Protein AF-A0A1B8HFI9-F1 (afdb_monomer_lite)

Radius of gyration: 20.62 Å; chains: 1; bounding box: 41×20×64 Å

Organism: NCBI:txid368603

Foldseek 3Di:
DPPPPQPQDPNDRVVVVVVVVLVVLLVVLVVVLVVLLVVLVVVLVVCVVVVVVVVNVVSDPVVNVVVSVVSVVVCVVVVSD

Sequence (81 aa):
MMRSESKEIYGVNVISVLAVLHQVRRWWVLRELKNHWNSRHKVIRICRSRGWHDHIRFKNIERQYFMTRQAAKRHQREGVI

Structure (mmCIF, N/CA/C/O backbone):
data_AF-A0A1B8HFI9-F1
#
_entry.id   AF-A0A1B8HFI9-F1
#
loop_
_atom_site.group_PDB
_atom_site.id
_atom_site.type_symbol
_atom_site.label_atom_id
_atom_site.label_alt_id
_atom_site.label_comp_id
_atom_site.label_asym_id
_atom_site.label_entity_id
_atom_site.label_seq_id
_atom_site.pdbx_PDB_ins_code
_atom_site.Cartn_x
_atom_site.Cartn_y
_atom_site.Cartn_z
_atom_site.occupancy
_atom_site.B_iso_or_equiv
_atom_site.auth_seq_id
_atom_site.auth_comp_id
_atom_site.auth_asym_id
_atom_site.auth_atom_id
_atom_site.pdbx_PDB_model_num
ATOM 1 N N . MET A 1 1 ? -15.748 9.986 40.004 1.00 35.59 1 MET A N 1
ATOM 2 C CA . MET A 1 1 ? -15.052 8.848 39.366 1.00 35.59 1 MET A CA 1
ATOM 3 C C . MET A 1 1 ? -15.841 8.506 38.103 1.00 35.59 1 MET A C 1
ATOM 5 O O . MET A 1 1 ? -16.890 7.888 38.210 1.00 35.59 1 MET A O 1
ATOM 9 N N . MET A 1 2 ? -15.456 9.042 36.936 1.00 37.59 2 MET A N 1
ATOM 10 C CA . MET A 1 2 ? -16.173 8.779 35.676 1.00 37.59 2 MET A CA 1
ATOM 11 C C . MET A 1 2 ? -15.890 7.339 35.257 1.00 37.59 2 MET A C 1
ATOM 13 O O . MET A 1 2 ? -14.818 7.025 34.746 1.00 37.59 2 MET A O 1
ATOM 17 N N . ARG A 1 3 ? -16.840 6.449 35.543 1.00 44.59 3 ARG A N 1
ATOM 18 C CA . ARG A 1 3 ? -16.836 5.075 35.056 1.00 44.59 3 ARG A CA 1
ATOM 19 C C . ARG A 1 3 ? -17.171 5.166 33.568 1.00 44.59 3 ARG A C 1
ATOM 21 O O . ARG A 1 3 ? -18.313 5.422 33.208 1.00 44.59 3 ARG A O 1
ATOM 28 N 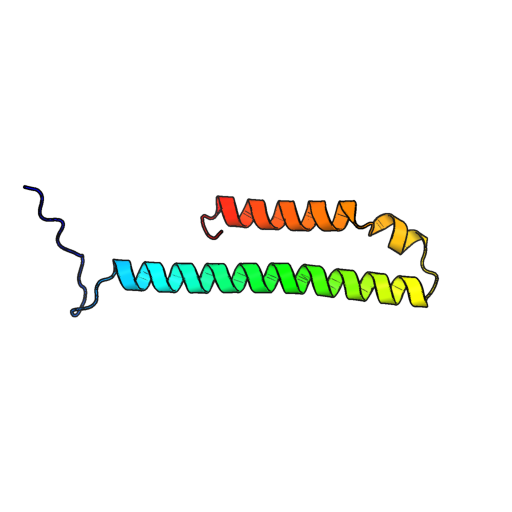N . SER A 1 4 ? -16.155 5.085 32.712 1.00 53.56 4 SER A N 1
ATOM 29 C CA . SER A 1 4 ? -16.360 4.930 31.272 1.00 53.56 4 SER A CA 1
ATOM 30 C C . SER A 1 4 ? -16.994 3.561 31.066 1.00 53.56 4 SER A C 1
ATOM 32 O O . SER A 1 4 ? -16.275 2.569 30.976 1.00 53.56 4 SER A O 1
ATOM 34 N N . GLU A 1 5 ? -18.323 3.489 31.057 1.00 58.81 5 GLU A N 1
ATOM 35 C CA . GLU A 1 5 ? -19.028 2.306 30.575 1.00 58.81 5 GLU A CA 1
ATOM 36 C C . GLU A 1 5 ? -18.514 2.032 29.161 1.00 58.81 5 GLU A C 1
ATOM 38 O O . GLU A 1 5 ? -18.675 2.845 28.245 1.00 58.81 5 GLU A O 1
ATOM 43 N N . SER A 1 6 ? -17.793 0.924 28.992 1.00 59.66 6 SER A N 1
ATOM 44 C CA . SER A 1 6 ? -17.547 0.365 27.673 1.00 59.66 6 SER A CA 1
ATOM 45 C C . SER A 1 6 ? -18.908 0.283 26.988 1.00 59.66 6 SER A C 1
ATOM 47 O O . SER A 1 6 ? -19.834 -0.313 27.532 1.00 59.66 6 SER A O 1
ATOM 49 N N . LYS A 1 7 ? -19.069 0.931 25.825 1.00 62.69 7 LYS A N 1
ATOM 50 C CA . LYS A 1 7 ? -20.276 0.774 25.004 1.00 62.69 7 LYS A CA 1
ATOM 51 C C . LYS A 1 7 ? -20.299 -0.667 24.511 1.00 62.69 7 LYS A C 1
ATOM 53 O O . LYS A 1 7 ? -19.748 -0.980 23.459 1.00 62.69 7 LYS A O 1
ATOM 58 N N . GLU A 1 8 ? -20.849 -1.547 25.328 1.00 68.50 8 GLU A N 1
ATOM 59 C CA . GLU A 1 8 ? -21.079 -2.939 25.006 1.00 68.50 8 GLU A CA 1
ATOM 60 C C . GLU A 1 8 ? -22.418 -3.038 24.293 1.00 68.50 8 GLU A C 1
ATOM 62 O O . GLU A 1 8 ? -23.449 -2.596 24.795 1.00 68.50 8 GLU A O 1
ATOM 67 N N . ILE A 1 9 ? -22.396 -3.586 23.084 1.00 71.50 9 ILE A N 1
ATOM 68 C CA . ILE A 1 9 ? -23.602 -3.865 22.308 1.00 71.50 9 ILE A CA 1
ATOM 69 C C . ILE A 1 9 ? -23.672 -5.385 22.193 1.00 71.50 9 ILE A C 1
ATOM 71 O O . ILE A 1 9 ? -22.721 -6.005 21.722 1.00 71.50 9 ILE A O 1
ATOM 75 N N . TYR A 1 10 ? -24.756 -5.992 22.684 1.00 76.38 10 TYR A N 1
ATOM 76 C CA . TYR A 1 10 ? -24.918 -7.454 22.766 1.00 76.38 10 TYR A CA 1
ATOM 77 C C . TYR A 1 10 ? -23.762 -8.182 23.493 1.00 76.38 10 TYR A C 1
ATOM 79 O O . TYR A 1 10 ? -23.387 -9.288 23.113 1.00 76.38 10 TYR A O 1
ATOM 87 N N . GLY A 1 11 ? -23.171 -7.562 24.523 1.00 78.00 11 GLY A N 1
ATOM 88 C CA . GLY A 1 11 ? -22.052 -8.142 25.287 1.00 78.00 11 GLY A CA 1
ATOM 89 C C . GLY A 1 11 ? -20.695 -8.090 24.576 1.00 78.00 11 GLY A C 1
ATOM 90 O O . GLY A 1 11 ? -19.724 -8.678 25.047 1.00 78.00 11 GLY A O 1
ATOM 91 N N . VAL A 1 12 ? -20.602 -7.388 23.442 1.00 77.12 12 VAL A N 1
ATOM 92 C CA . VAL A 1 12 ? -19.349 -7.192 22.709 1.00 77.12 12 VAL A CA 1
ATOM 93 C C . VAL A 1 12 ? -18.812 -5.790 22.966 1.00 77.12 12 VAL A C 1
ATOM 95 O O . VAL A 1 12 ? -19.503 -4.796 22.734 1.00 77.12 12 VAL A O 1
ATOM 98 N N . ASN A 1 13 ? -17.546 -5.701 23.380 1.00 86.06 13 ASN A N 1
ATOM 99 C CA . ASN A 1 13 ? -16.845 -4.428 23.507 1.00 86.06 13 ASN A CA 1
ATOM 100 C C . ASN A 1 13 ? -16.593 -3.822 22.116 1.00 86.06 13 ASN A C 1
ATOM 102 O O . ASN A 1 13 ? -15.700 -4.247 21.375 1.00 86.06 13 ASN A O 1
ATOM 106 N N . VAL A 1 14 ? -17.374 -2.798 21.771 1.00 85.31 14 VAL A N 1
ATOM 107 C CA . VAL A 1 14 ? -17.329 -2.129 20.463 1.00 85.31 14 VAL A CA 1
ATOM 108 C C . VAL A 1 14 ? -15.943 -1.552 20.155 1.00 85.31 14 VAL A C 1
ATOM 110 O O . VAL A 1 14 ? -15.509 -1.582 19.004 1.00 85.31 14 VAL A O 1
ATOM 113 N N . ILE A 1 15 ? -15.206 -1.078 21.165 1.00 87.50 15 ILE A N 1
ATOM 114 C CA . ILE A 1 15 ? -13.868 -0.493 20.982 1.00 87.50 15 ILE A CA 1
ATOM 115 C C . ILE A 1 15 ? -12.877 -1.560 20.506 1.00 87.50 15 ILE A C 1
ATOM 117 O O . ILE A 1 15 ? -12.100 -1.315 19.582 1.00 87.50 15 ILE A O 1
ATOM 121 N N . SER A 1 16 ? -12.930 -2.759 21.088 1.00 85.06 16 SER A N 1
ATOM 122 C CA . SER A 1 16 ? -12.074 -3.880 20.689 1.00 85.06 16 SER A CA 1
ATOM 123 C C . SER A 1 16 ? -12.345 -4.308 19.245 1.00 85.06 16 SER A C 1
ATOM 125 O O . SER A 1 16 ? -11.407 -4.524 18.481 1.00 85.06 16 SER A O 1
ATOM 127 N N . VAL A 1 17 ? -13.617 -4.357 18.837 1.00 89.56 17 VAL A N 1
ATOM 128 C CA . VAL A 1 17 ? -13.998 -4.678 17.451 1.00 89.56 17 VAL A CA 1
ATOM 129 C C . VAL A 1 17 ? -13.494 -3.614 16.477 1.00 89.56 17 VAL A C 1
ATOM 131 O O . VAL A 1 17 ? -12.900 -3.948 15.450 1.00 89.56 17 VAL A O 1
ATOM 134 N N . LEU A 1 18 ? -13.667 -2.331 16.807 1.00 89.88 18 LEU A N 1
ATOM 135 C CA . LEU A 1 18 ? -13.157 -1.226 15.992 1.00 89.88 18 LEU A CA 1
ATOM 136 C C . LEU A 1 18 ? -11.630 -1.275 15.850 1.00 89.88 18 LEU A C 1
ATOM 138 O O . LEU A 1 18 ? -11.116 -1.039 14.757 1.00 89.88 18 LEU A O 1
ATOM 142 N N . ALA A 1 19 ? -10.908 -1.631 16.915 1.00 90.25 19 ALA A N 1
ATOM 143 C CA . ALA A 1 19 ? -9.457 -1.789 16.873 1.00 90.25 19 ALA A CA 1
ATOM 144 C C . ALA A 1 19 ? -9.024 -2.923 15.926 1.00 90.25 19 ALA A C 1
ATOM 146 O O . ALA A 1 19 ? -8.108 -2.734 15.123 1.00 90.25 19 ALA A O 1
ATOM 147 N N . VAL A 1 20 ? -9.708 -4.073 15.956 1.00 94.19 20 VAL A N 1
ATOM 148 C CA . VAL A 1 20 ? -9.434 -5.190 15.033 1.00 94.19 20 VAL A CA 1
ATOM 149 C C . VAL A 1 20 ? -9.721 -4.785 13.585 1.00 94.19 20 VAL A C 1
ATOM 151 O O . VAL A 1 20 ? -8.886 -5.004 12.706 1.00 94.19 20 VAL A O 1
ATOM 154 N N . LEU A 1 21 ? -10.860 -4.137 13.324 1.00 93.00 21 LEU A N 1
ATOM 155 C CA . LEU A 1 21 ? -11.204 -3.639 11.987 1.00 93.00 21 LEU A CA 1
ATOM 156 C C . LEU A 1 21 ? -10.165 -2.638 11.469 1.00 93.00 21 LEU A C 1
ATOM 158 O O . LEU A 1 21 ? -9.778 -2.690 10.298 1.00 93.00 21 LEU A O 1
ATOM 162 N N . HIS A 1 22 ? -9.677 -1.755 12.340 1.00 92.75 22 HIS A N 1
ATOM 163 C CA . HIS A 1 22 ? -8.623 -0.801 12.009 1.00 92.75 22 HIS A CA 1
ATOM 164 C C . HIS A 1 22 ? -7.310 -1.500 11.636 1.00 92.75 22 HIS A C 1
ATOM 166 O O . HIS A 1 22 ? -6.735 -1.200 10.589 1.00 92.75 22 HIS A O 1
ATOM 172 N N . GLN A 1 23 ? -6.883 -2.501 12.413 1.00 94.06 23 GLN A N 1
ATOM 173 C CA . GLN A 1 23 ? -5.691 -3.299 12.106 1.00 94.06 23 GLN A CA 1
ATOM 174 C C . GLN A 1 23 ? -5.815 -4.051 10.776 1.00 94.06 23 GLN A C 1
ATOM 176 O O . GLN A 1 23 ? -4.875 -4.044 9.977 1.00 94.06 23 GLN A O 1
ATOM 181 N N . VAL A 1 24 ? -6.977 -4.650 10.500 1.00 95.69 24 VAL A N 1
ATOM 182 C CA . VAL A 1 24 ? -7.250 -5.318 9.220 1.00 95.69 24 VAL A CA 1
ATOM 183 C C . VAL A 1 24 ? -7.155 -4.313 8.073 1.00 95.69 24 VAL A C 1
ATOM 185 O O . VAL A 1 24 ? -6.447 -4.563 7.096 1.00 95.69 24 VAL A O 1
ATOM 188 N N . ARG A 1 25 ? -7.793 -3.142 8.200 1.00 94.19 2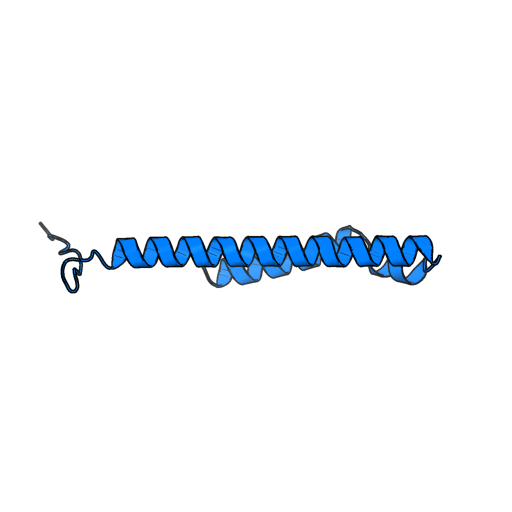5 ARG A N 1
ATOM 189 C CA . ARG A 1 25 ? -7.720 -2.071 7.194 1.00 94.19 25 ARG A CA 1
ATOM 190 C C . ARG A 1 25 ? -6.275 -1.624 6.953 1.00 94.19 25 ARG A C 1
ATOM 192 O O . ARG A 1 25 ? -5.860 -1.513 5.800 1.00 94.19 25 ARG A O 1
ATOM 199 N N . ARG A 1 26 ? -5.488 -1.429 8.014 1.00 94.88 26 ARG A N 1
ATOM 200 C CA . ARG A 1 26 ? -4.061 -1.086 7.923 1.00 94.88 26 ARG A CA 1
ATOM 201 C C . ARG A 1 26 ? -3.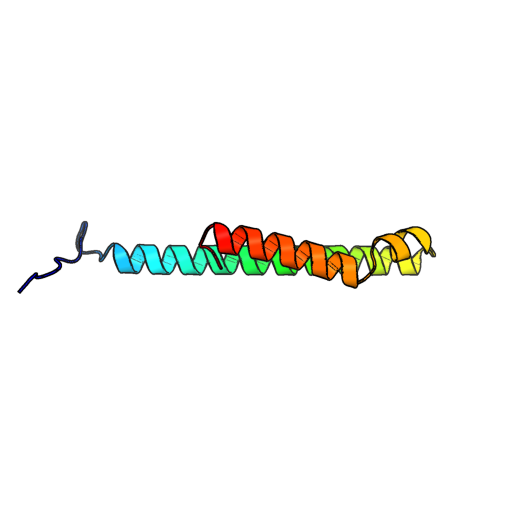269 -2.144 7.159 1.00 94.88 26 ARG A C 1
ATOM 203 O O . ARG A 1 26 ? -2.473 -1.809 6.282 1.00 94.88 26 ARG A O 1
ATOM 210 N N . TRP A 1 27 ? -3.505 -3.419 7.458 1.00 96.44 27 TRP A N 1
ATOM 211 C CA . TRP A 1 27 ? -2.843 -4.533 6.784 1.00 96.44 27 TRP A CA 1
ATOM 212 C C . TRP A 1 27 ? -3.161 -4.580 5.284 1.00 96.44 27 TRP A C 1
ATOM 214 O O . TRP A 1 27 ? -2.249 -4.751 4.470 1.00 96.44 27 TRP A O 1
ATOM 224 N N . TRP A 1 28 ? -4.420 -4.346 4.901 1.00 95.50 28 TRP A N 1
ATOM 225 C CA . TRP A 1 28 ? -4.823 -4.251 3.495 1.00 95.50 28 TRP A CA 1
ATOM 226 C C . TRP A 1 28 ? -4.095 -3.132 2.751 1.00 95.50 28 TRP A C 1
ATOM 228 O O . TRP A 1 28 ? -3.552 -3.378 1.673 1.00 95.50 28 TRP A O 1
ATOM 238 N N . VAL A 1 29 ? -4.005 -1.938 3.342 1.00 94.44 29 VAL A N 1
ATOM 239 C CA . VAL A 1 29 ? -3.290 -0.814 2.718 1.00 94.44 29 VAL A CA 1
ATOM 240 C C . VAL A 1 29 ? -1.800 -1.121 2.554 1.00 94.44 29 VAL A C 1
ATOM 242 O O . VAL A 1 29 ? -1.229 -0.884 1.489 1.00 94.44 29 VAL A O 1
ATOM 245 N N . LEU A 1 30 ? -1.151 -1.701 3.567 1.00 93.69 30 LEU A N 1
ATOM 246 C CA . LEU A 1 30 ? 0.255 -2.104 3.453 1.00 93.69 30 LEU A CA 1
ATOM 247 C C . LEU A 1 30 ? 0.463 -3.139 2.338 1.00 93.69 30 LEU A C 1
ATOM 249 O O . LEU A 1 30 ? 1.435 -3.056 1.579 1.00 93.69 30 LEU A O 1
ATOM 253 N N . ARG A 1 31 ? -0.465 -4.091 2.199 1.00 94.81 31 ARG A N 1
ATOM 254 C CA . ARG A 1 31 ? -0.442 -5.087 1.123 1.00 94.81 31 ARG A CA 1
ATOM 255 C C . ARG A 1 31 ? -0.605 -4.436 -0.249 1.00 94.81 31 ARG A C 1
ATOM 257 O O . ARG A 1 31 ? 0.122 -4.791 -1.176 1.00 94.81 31 ARG A O 1
ATOM 264 N N . GLU A 1 32 ? -1.504 -3.466 -0.378 1.00 92.44 32 GLU A N 1
ATOM 265 C CA . GLU A 1 32 ? -1.711 -2.711 -1.614 1.00 92.44 32 GLU A CA 1
ATOM 266 C C . GLU A 1 32 ? -0.461 -1.914 -2.013 1.00 92.44 32 GLU A C 1
ATOM 268 O O . GLU A 1 32 ? -0.019 -2.002 -3.162 1.00 92.44 32 GLU A O 1
ATOM 273 N N . LEU A 1 33 ? 0.154 -1.193 -1.069 1.00 91.19 33 LEU A N 1
ATOM 274 C CA . LEU A 1 33 ? 1.390 -0.438 -1.302 1.00 91.19 33 LEU A CA 1
ATOM 275 C C . LEU A 1 33 ? 2.529 -1.358 -1.760 1.00 91.19 33 LEU A C 1
ATOM 277 O O . LEU A 1 33 ? 3.225 -1.054 -2.733 1.00 91.19 33 LEU A O 1
ATOM 281 N N . LYS A 1 34 ? 2.678 -2.524 -1.117 1.00 92.50 34 LYS A N 1
ATOM 282 C CA . LYS A 1 34 ? 3.654 -3.549 -1.515 1.00 92.50 34 LYS A CA 1
ATOM 283 C C . LYS A 1 34 ? 3.376 -4.092 -2.920 1.00 92.50 34 LYS A C 1
ATOM 285 O O . LYS A 1 34 ? 4.301 -4.239 -3.719 1.00 92.50 34 LYS A O 1
ATOM 290 N N . ASN A 1 35 ? 2.117 -4.371 -3.249 1.00 92.38 35 ASN A N 1
ATOM 291 C CA . ASN A 1 35 ? 1.733 -4.859 -4.574 1.00 92.38 35 ASN A CA 1
ATOM 292 C C . ASN A 1 35 ? 2.000 -3.812 -5.662 1.00 92.38 35 ASN A C 1
ATOM 294 O O . ASN A 1 35 ? 2.537 -4.150 -6.718 1.00 92.38 35 ASN A O 1
ATOM 298 N N . HIS A 1 36 ? 1.699 -2.541 -5.391 1.00 88.31 36 HIS A N 1
ATOM 299 C CA . HIS A 1 36 ? 2.027 -1.432 -6.281 1.00 88.31 36 HIS A CA 1
ATOM 300 C C . HIS A 1 36 ? 3.532 -1.330 -6.527 1.00 88.31 36 HIS A C 1
ATOM 302 O O . HIS A 1 36 ? 3.956 -1.247 -7.681 1.00 88.31 36 HIS A O 1
ATOM 308 N N . TRP A 1 37 ? 4.343 -1.388 -5.469 1.00 89.62 37 TRP A N 1
ATOM 309 C CA . TRP A 1 37 ? 5.800 -1.400 -5.583 1.00 89.62 37 TRP A CA 1
ATOM 310 C C . TRP A 1 37 ? 6.287 -2.545 -6.484 1.00 89.62 37 TRP A C 1
ATOM 312 O O . TRP A 1 37 ? 6.983 -2.316 -7.477 1.00 89.62 37 TRP A O 1
ATOM 322 N N . ASN A 1 38 ? 5.838 -3.771 -6.206 1.00 90.94 38 ASN A N 1
ATOM 323 C CA . ASN A 1 38 ? 6.219 -4.961 -6.965 1.00 90.94 38 ASN A CA 1
ATOM 324 C C . ASN A 1 38 ? 5.794 -4.891 -8.437 1.00 90.94 38 ASN A C 1
ATOM 326 O O . ASN A 1 38 ? 6.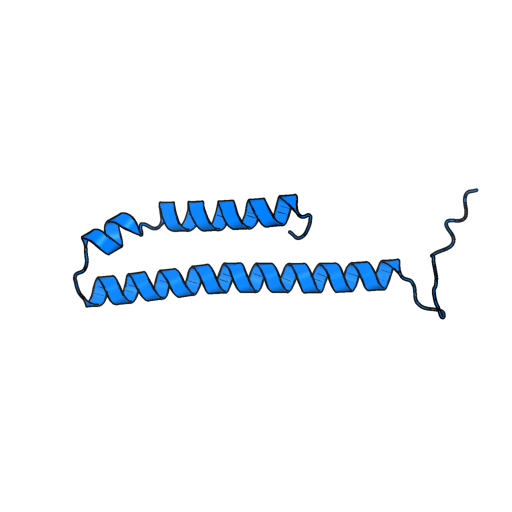585 -5.218 -9.324 1.00 90.94 38 ASN A O 1
ATOM 330 N N . SER A 1 39 ? 4.570 -4.436 -8.715 1.00 88.94 39 SER A N 1
ATOM 331 C CA . SER A 1 39 ? 4.060 -4.271 -10.080 1.00 88.94 39 SER A CA 1
ATOM 332 C C . SER A 1 39 ? 4.934 -3.308 -10.885 1.00 88.94 39 SER A C 1
ATOM 334 O O . SER A 1 39 ? 5.343 -3.603 -12.010 1.00 88.94 39 SER A O 1
ATOM 336 N N . ARG A 1 40 ? 5.336 -2.186 -10.281 1.00 85.31 40 ARG A N 1
ATOM 337 C CA . ARG A 1 40 ? 6.208 -1.210 -10.945 1.00 85.31 40 ARG A CA 1
ATOM 338 C C . ARG A 1 40 ? 7.623 -1.741 -11.165 1.00 85.31 40 ARG A C 1
ATOM 340 O O . ARG A 1 40 ? 8.179 -1.525 -12.240 1.00 85.31 40 ARG A O 1
ATOM 347 N N . HIS A 1 41 ? 8.175 -2.501 -10.218 1.00 85.44 41 HIS A N 1
ATOM 348 C CA . HIS A 1 41 ? 9.442 -3.213 -10.418 1.00 85.44 41 HIS A CA 1
ATOM 349 C C . HIS A 1 41 ? 9.366 -4.244 -11.553 1.00 85.44 41 HIS A C 1
ATOM 351 O O . HIS A 1 41 ? 10.308 -4.361 -12.340 1.00 85.44 41 HIS A O 1
ATOM 357 N N . LYS A 1 42 ? 8.241 -4.958 -11.685 1.00 89.00 42 LYS A N 1
ATOM 358 C CA . LYS A 1 42 ? 8.000 -5.884 -12.801 1.00 89.00 42 LYS A CA 1
ATOM 359 C C . LYS A 1 42 ? 8.007 -5.146 -14.142 1.00 89.00 42 LYS A C 1
ATOM 361 O O . LYS A 1 42 ? 8.676 -5.597 -15.067 1.00 89.00 42 LYS A O 1
ATOM 366 N N . VAL A 1 43 ? 7.345 -3.990 -14.231 1.00 85.44 43 VAL A N 1
ATOM 367 C CA . VAL A 1 43 ? 7.369 -3.141 -15.436 1.00 85.44 43 VAL A CA 1
ATOM 368 C C . VAL A 1 43 ? 8.792 -2.694 -15.770 1.00 85.44 43 VAL A C 1
ATOM 370 O O . VAL A 1 43 ? 9.207 -2.830 -16.914 1.00 85.44 43 VAL A O 1
ATOM 373 N N . ILE A 1 44 ? 9.577 -2.240 -14.786 1.00 85.81 44 ILE A N 1
ATOM 374 C CA . ILE A 1 44 ? 10.982 -1.849 -15.009 1.00 85.81 44 ILE A CA 1
ATOM 375 C C . ILE A 1 44 ? 11.800 -3.021 -15.564 1.00 85.81 44 ILE A C 1
ATOM 377 O O . ILE A 1 44 ? 12.588 -2.830 -16.489 1.00 85.81 44 ILE A O 1
ATOM 381 N N . ARG A 1 45 ? 11.602 -4.237 -15.038 1.00 87.19 45 ARG A N 1
ATOM 382 C CA . ARG A 1 45 ? 12.280 -5.444 -15.532 1.00 87.19 45 ARG A CA 1
ATOM 383 C C . ARG A 1 45 ? 11.930 -5.735 -16.996 1.00 87.19 45 ARG A C 1
ATOM 385 O O . ARG A 1 45 ? 12.833 -6.018 -17.774 1.00 87.19 45 ARG A O 1
ATOM 392 N N . ILE A 1 46 ? 10.656 -5.603 -17.371 1.00 88.19 46 ILE A N 1
ATOM 393 C CA . ILE A 1 46 ? 10.188 -5.778 -18.757 1.00 88.19 46 ILE A CA 1
ATOM 394 C C . ILE A 1 46 ? 10.758 -4.688 -19.677 1.00 88.19 46 ILE A C 1
ATOM 396 O O . ILE A 1 46 ? 11.215 -4.981 -20.779 1.00 88.19 46 ILE A O 1
ATOM 400 N N . CYS A 1 47 ? 10.781 -3.428 -19.234 1.00 87.12 47 CYS A N 1
ATOM 401 C CA . CYS A 1 47 ? 11.386 -2.346 -20.011 1.00 87.12 47 CYS A CA 1
ATOM 402 C C . CYS A 1 47 ? 12.885 -2.587 -20.231 1.00 87.12 47 CYS A C 1
ATOM 404 O O . CYS A 1 47 ? 13.381 -2.352 -21.330 1.00 87.12 47 CYS A O 1
ATOM 406 N N . ARG A 1 48 ? 13.601 -3.099 -19.215 1.00 86.06 48 ARG A N 1
ATOM 407 C CA . ARG A 1 48 ? 15.020 -3.481 -19.335 1.00 86.06 48 ARG A CA 1
ATOM 408 C C . ARG A 1 48 ? 15.219 -4.575 -20.373 1.00 86.06 48 ARG A C 1
ATOM 410 O O . ARG A 1 48 ? 16.062 -4.405 -21.244 1.00 86.06 48 ARG A O 1
ATOM 417 N N . SER A 1 49 ? 14.417 -5.640 -20.335 1.00 89.62 49 SER A N 1
ATOM 418 C CA . SER A 1 49 ? 14.532 -6.734 -21.310 1.00 89.62 49 SER A CA 1
ATOM 419 C C . SER A 1 49 ? 14.201 -6.312 -22.744 1.00 89.62 49 SER A C 1
ATOM 421 O O . SER A 1 49 ? 14.599 -6.994 -23.677 1.00 89.62 49 SER A O 1
ATOM 423 N N . ARG A 1 50 ? 13.462 -5.211 -22.933 1.00 89.19 50 ARG A N 1
ATOM 424 C CA . ARG A 1 50 ? 13.075 -4.680 -24.251 1.00 89.19 50 ARG A CA 1
ATOM 425 C C . ARG A 1 50 ? 13.931 -3.500 -24.725 1.00 89.19 50 ARG A C 1
ATOM 427 O O . ARG A 1 50 ? 13.624 -2.920 -25.759 1.00 89.19 50 ARG A O 1
ATOM 434 N N . GLY A 1 51 ? 14.956 -3.102 -23.967 1.00 88.62 51 GLY A N 1
ATOM 435 C CA . GLY A 1 51 ? 15.800 -1.954 -24.317 1.00 88.62 51 GLY A CA 1
ATOM 436 C C . GLY A 1 51 ? 15.092 -0.594 -24.237 1.00 88.62 51 GLY A C 1
ATOM 437 O O . GLY A 1 51 ? 15.566 0.383 -24.803 1.00 88.62 51 GLY A O 1
ATOM 438 N N . TRP A 1 52 ? 13.965 -0.485 -23.524 1.00 88.62 52 TRP A N 1
ATOM 439 C CA . TRP A 1 52 ? 13.170 0.750 -23.433 1.00 88.62 52 TRP A CA 1
ATOM 440 C C . TRP A 1 52 ? 13.764 1.739 -22.421 1.00 88.62 52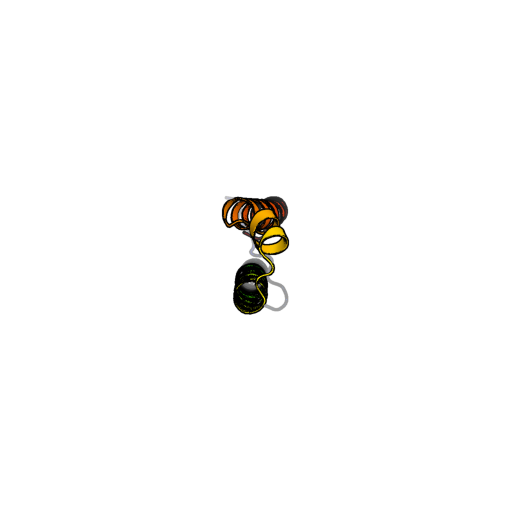 TRP A C 1
ATOM 442 O O . TRP A 1 52 ? 13.208 1.979 -21.344 1.00 88.62 52 TRP A O 1
ATOM 452 N N . HIS A 1 53 ? 14.936 2.282 -22.746 1.00 81.25 53 HIS A N 1
ATOM 453 C CA . HIS A 1 53 ? 15.743 3.108 -21.846 1.00 81.25 53 HIS A CA 1
ATOM 454 C C . HIS A 1 53 ? 15.041 4.404 -21.421 1.00 81.25 53 HIS A C 1
ATOM 456 O O . HIS A 1 53 ? 15.081 4.747 -20.238 1.00 81.25 53 HIS A O 1
ATOM 462 N N . ASP A 1 54 ? 14.282 5.044 -22.311 1.00 79.31 54 ASP A N 1
ATOM 463 C CA . ASP A 1 54 ? 13.513 6.252 -21.980 1.00 79.31 54 ASP A CA 1
ATOM 464 C C . ASP A 1 54 ? 12.415 5.987 -20.942 1.00 79.31 54 ASP A C 1
ATOM 466 O O . ASP A 1 54 ? 12.225 6.752 -19.991 1.00 79.31 54 ASP A O 1
ATOM 470 N N . HIS A 1 55 ? 11.731 4.845 -21.050 1.00 73.62 55 HIS A N 1
ATOM 471 C CA . HIS A 1 55 ? 10.746 4.423 -20.055 1.00 73.62 55 HIS A CA 1
ATOM 472 C C . HIS A 1 55 ? 11.379 4.094 -18.703 1.00 73.62 55 HIS A C 1
ATOM 474 O O . HIS A 1 55 ? 10.780 4.381 -17.665 1.00 73.62 55 HIS A O 1
ATOM 480 N N . ILE A 1 56 ? 12.584 3.522 -18.690 1.00 76.19 56 ILE A N 1
ATOM 481 C CA . ILE A 1 56 ? 13.330 3.263 -17.452 1.00 76.19 56 ILE A CA 1
ATOM 482 C C . ILE A 1 56 ? 13.745 4.583 -16.801 1.00 76.19 56 ILE A C 1
ATOM 484 O O . ILE A 1 56 ? 13.560 4.740 -15.594 1.00 76.19 56 ILE A O 1
ATOM 488 N N . ARG A 1 57 ? 14.236 5.547 -17.591 1.00 75.25 57 ARG A N 1
ATOM 489 C CA . ARG A 1 57 ? 14.641 6.878 -17.118 1.00 75.25 57 ARG A CA 1
ATOM 490 C C . ARG A 1 57 ? 13.475 7.611 -16.457 1.00 75.25 57 ARG A C 1
ATOM 492 O O . ARG A 1 57 ? 13.611 8.118 -15.348 1.00 75.25 57 ARG A O 1
ATOM 499 N N . PHE A 1 58 ? 12.296 7.574 -17.077 1.00 72.12 58 PHE A N 1
ATOM 500 C CA . PHE A 1 58 ? 11.073 8.158 -16.518 1.00 72.12 58 PHE A CA 1
ATOM 501 C C . PHE A 1 58 ? 10.543 7.420 -15.275 1.00 72.12 58 PHE A C 1
ATOM 503 O O . PHE A 1 58 ? 9.829 8.002 -14.452 1.00 72.12 58 PHE A O 1
ATOM 510 N N . LYS A 1 59 ? 10.856 6.127 -15.131 1.00 70.81 59 LYS A N 1
ATOM 511 C CA . LYS A 1 59 ? 10.432 5.253 -14.022 1.00 70.81 59 LYS A CA 1
ATOM 512 C C . LYS A 1 59 ? 11.553 5.025 -12.999 1.00 70.81 59 LYS A C 1
ATOM 514 O O . LYS A 1 59 ? 11.521 3.994 -12.325 1.00 70.81 59 LYS A O 1
ATOM 519 N N . ASN A 1 60 ? 12.506 5.954 -12.878 1.00 77.38 60 ASN A N 1
ATOM 520 C CA . ASN A 1 60 ? 13.641 5.828 -11.963 1.00 77.38 60 ASN A CA 1
ATOM 521 C C . ASN A 1 60 ? 13.208 5.544 -10.507 1.00 77.38 60 ASN A C 1
ATOM 523 O O . ASN A 1 60 ? 12.071 5.804 -10.097 1.00 77.38 60 ASN A O 1
ATOM 527 N N . ILE A 1 61 ? 14.123 4.974 -9.722 1.00 78.75 61 ILE A N 1
ATOM 528 C CA . ILE A 1 61 ? 13.825 4.499 -8.364 1.00 78.75 61 ILE A CA 1
ATOM 529 C C . ILE A 1 61 ? 13.364 5.628 -7.431 1.00 78.75 61 ILE A C 1
ATOM 531 O O . ILE A 1 61 ? 12.459 5.424 -6.625 1.00 78.75 61 ILE A O 1
ATOM 535 N N . GLU A 1 62 ? 13.905 6.836 -7.600 1.00 84.19 62 GLU A N 1
ATOM 536 C CA . GLU A 1 62 ? 13.537 8.025 -6.826 1.00 84.19 62 GLU A CA 1
ATOM 537 C C . GLU A 1 62 ? 12.070 8.393 -7.019 1.00 84.19 62 GLU A C 1
ATOM 539 O O . GLU A 1 62 ? 11.337 8.605 -6.052 1.00 84.19 62 GLU A O 1
ATOM 544 N N . ARG A 1 63 ? 11.596 8.397 -8.268 1.00 84.12 63 ARG A N 1
ATOM 545 C CA . ARG A 1 63 ? 10.194 8.676 -8.558 1.00 84.12 63 ARG A CA 1
ATOM 546 C C . ARG A 1 63 ? 9.282 7.575 -8.037 1.00 84.12 63 ARG A C 1
ATOM 548 O O . ARG A 1 63 ? 8.183 7.868 -7.564 1.00 84.12 63 ARG A O 1
ATOM 555 N N . GLN A 1 64 ? 9.717 6.314 -8.080 1.00 84.75 64 GLN A N 1
ATOM 556 C CA . GLN A 1 64 ? 8.951 5.222 -7.470 1.00 84.75 64 GLN A CA 1
ATOM 557 C C . GLN A 1 64 ? 8.815 5.391 -5.962 1.00 84.75 64 GLN A C 1
ATOM 559 O O . GLN A 1 64 ? 7.711 5.249 -5.424 1.00 84.75 64 GLN A O 1
ATOM 564 N N . TYR A 1 65 ? 9.913 5.738 -5.298 1.00 86.69 65 TYR A N 1
ATOM 565 C CA . TYR A 1 65 ? 9.925 6.029 -3.875 1.00 86.69 65 TYR A CA 1
ATOM 566 C C . TYR A 1 65 ? 9.019 7.219 -3.545 1.00 86.69 65 TYR A C 1
ATOM 568 O O . TYR A 1 65 ? 8.149 7.099 -2.683 1.00 86.69 65 TYR A O 1
ATOM 576 N N . PHE A 1 66 ? 9.134 8.328 -4.284 1.00 90.25 66 PHE A N 1
ATOM 577 C CA . PHE A 1 66 ? 8.293 9.513 -4.109 1.00 90.25 66 PHE A CA 1
ATOM 578 C C . PHE A 1 66 ? 6.802 9.174 -4.199 1.00 90.25 66 PHE A C 1
ATOM 580 O O . PHE A 1 66 ? 6.034 9.496 -3.297 1.00 90.25 66 PHE A O 1
ATOM 587 N N . MET A 1 67 ? 6.390 8.462 -5.249 1.00 87.56 67 MET A N 1
ATOM 588 C CA . MET A 1 67 ? 4.988 8.085 -5.444 1.00 87.56 67 MET A CA 1
ATOM 589 C C . MET A 1 67 ? 4.478 7.153 -4.335 1.00 87.56 67 MET A C 1
ATOM 591 O O . MET A 1 67 ? 3.347 7.305 -3.879 1.00 87.56 67 MET A O 1
ATOM 595 N N . THR A 1 68 ? 5.306 6.207 -3.882 1.00 89.19 68 THR A N 1
ATOM 596 C CA . THR A 1 68 ? 4.958 5.296 -2.776 1.00 89.19 68 THR A CA 1
ATOM 597 C C . THR A 1 68 ? 4.828 6.062 -1.460 1.00 89.19 68 THR A C 1
ATOM 599 O O . THR A 1 68 ? 3.869 5.868 -0.717 1.00 89.19 68 THR A O 1
ATOM 602 N N . ARG A 1 69 ? 5.739 7.006 -1.202 1.00 91.38 69 ARG A N 1
ATOM 603 C CA . ARG A 1 69 ? 5.703 7.889 -0.032 1.00 91.38 69 ARG A CA 1
ATOM 604 C C . ARG A 1 69 ? 4.468 8.788 -0.030 1.00 91.38 69 ARG A C 1
ATOM 606 O O . ARG A 1 69 ? 3.859 8.962 1.019 1.00 91.38 69 ARG A O 1
ATOM 613 N N . GLN A 1 70 ? 4.078 9.341 -1.178 1.00 93.06 70 GLN A N 1
ATOM 614 C CA . GLN A 1 70 ? 2.867 10.163 -1.288 1.00 93.06 70 GLN A CA 1
ATOM 615 C C . GLN A 1 70 ? 1.598 9.340 -1.038 1.00 93.06 70 GLN A C 1
ATOM 617 O O . GLN A 1 70 ? 0.708 9.801 -0.325 1.00 93.06 70 GLN A O 1
ATOM 622 N N . ALA A 1 71 ? 1.536 8.107 -1.551 1.00 89.62 71 ALA A N 1
ATOM 623 C CA . ALA A 1 71 ? 0.435 7.193 -1.258 1.00 89.62 71 ALA A CA 1
ATOM 624 C C . ALA A 1 71 ? 0.368 6.843 0.240 1.00 89.62 71 ALA A C 1
ATOM 626 O O . ALA A 1 71 ? -0.697 6.937 0.845 1.00 89.62 71 ALA A O 1
ATOM 627 N N . ALA A 1 72 ? 1.507 6.538 0.869 1.00 90.75 72 ALA A N 1
ATOM 628 C CA . ALA A 1 72 ? 1.574 6.283 2.308 1.00 90.75 72 ALA A CA 1
ATOM 629 C C . ALA A 1 72 ? 1.115 7.498 3.137 1.00 90.75 72 ALA A C 1
ATOM 631 O O . ALA A 1 72 ? 0.297 7.350 4.041 1.00 90.75 72 ALA A O 1
ATOM 632 N N . LYS A 1 73 ? 1.558 8.715 2.785 1.00 93.75 73 LYS A N 1
ATOM 633 C CA . LYS A 1 73 ? 1.110 9.958 3.440 1.00 93.75 73 LYS A CA 1
ATOM 634 C C . LYS A 1 73 ? -0.398 10.173 3.336 1.00 93.75 73 LYS A C 1
ATOM 636 O O . LYS A 1 73 ? -0.997 10.681 4.279 1.00 93.75 73 LYS A O 1
ATOM 641 N N . ARG A 1 74 ? -1.020 9.814 2.208 1.00 92.50 74 ARG A N 1
ATOM 642 C CA . ARG A 1 74 ? -2.480 9.889 2.055 1.00 92.50 74 ARG A CA 1
ATOM 643 C C . ARG A 1 74 ? -3.175 8.990 3.080 1.00 92.50 74 ARG A C 1
ATOM 645 O O . ARG A 1 74 ? -4.032 9.466 3.812 1.00 92.50 74 ARG A O 1
ATOM 652 N N . HIS A 1 75 ? -2.737 7.740 3.204 1.00 91.88 75 HIS A N 1
ATOM 653 C CA . HIS A 1 75 ? -3.305 6.803 4.177 1.00 91.88 75 HIS A CA 1
ATOM 654 C C . HIS A 1 75 ? -3.020 7.181 5.636 1.00 91.88 75 HIS A C 1
ATOM 656 O O . HIS A 1 75 ? -3.855 6.931 6.502 1.00 91.88 75 HIS A O 1
ATOM 662 N N . GLN A 1 76 ? -1.892 7.840 5.905 1.00 91.12 76 GLN A N 1
ATOM 663 C CA . GLN A 1 76 ? -1.609 8.418 7.218 1.00 91.12 76 GLN A CA 1
ATOM 664 C C . GLN A 1 76 ? -2.599 9.541 7.568 1.00 91.12 76 GLN A C 1
ATOM 666 O O . GLN A 1 76 ? -3.105 9.595 8.684 1.00 91.12 76 GLN A O 1
ATOM 671 N N . ARG A 1 77 ? -2.940 10.415 6.609 1.00 92.75 77 ARG A N 1
ATOM 672 C CA . ARG A 1 77 ? -3.959 11.468 6.805 1.00 92.75 77 ARG A CA 1
ATOM 673 C C . ARG A 1 77 ? -5.360 10.904 7.038 1.00 92.75 77 ARG A C 1
ATOM 675 O O . ARG A 1 77 ? -6.135 11.498 7.772 1.00 92.75 77 ARG A O 1
ATOM 682 N N . GLU A 1 78 ? -5.671 9.760 6.437 1.00 90.69 78 GLU A N 1
ATOM 683 C CA . GLU A 1 78 ? -6.921 9.020 6.662 1.00 90.69 78 GLU A CA 1
ATOM 684 C C . GLU A 1 78 ? -6.937 8.262 8.004 1.00 90.69 78 GLU A C 1
ATOM 686 O O . GLU A 1 78 ? -7.916 7.582 8.314 1.00 90.69 78 GLU A O 1
ATOM 691 N N . GLY A 1 79 ? -5.850 8.333 8.783 1.00 90.44 79 GLY A N 1
ATOM 692 C CA . GLY A 1 79 ? -5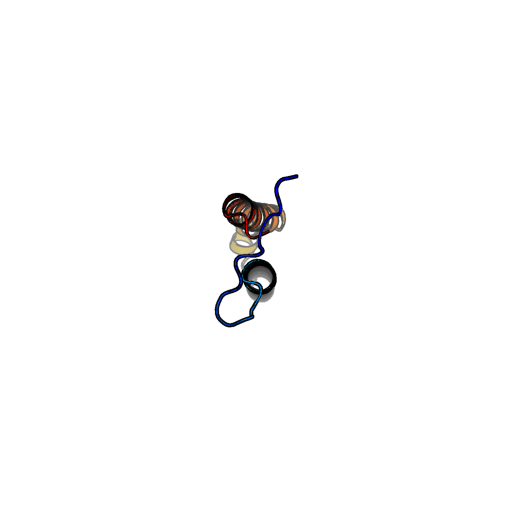.706 7.643 10.060 1.00 90.44 79 GLY A CA 1
ATOM 693 C C . GLY A 1 79 ? -5.577 6.128 9.927 1.00 90.44 79 GLY A C 1
ATOM 694 O O . GLY A 1 79 ? -5.842 5.422 10.891 1.00 90.44 79 GLY A O 1
ATOM 695 N N . VAL A 1 80 ? -5.217 5.607 8.750 1.00 89.50 80 VAL A N 1
ATOM 696 C CA . VAL A 1 80 ? -5.129 4.161 8.486 1.00 89.50 80 VAL A CA 1
ATOM 697 C C . VAL A 1 80 ? -3.744 3.596 8.804 1.00 89.50 80 VAL A C 1
ATOM 699 O O . VAL A 1 80 ? -3.643 2.444 9.226 1.00 89.50 80 VAL A O 1
ATOM 702 N N . ILE A 1 81 ? -2.681 4.382 8.586 1.00 83.56 81 ILE A N 1
ATOM 703 C CA . ILE A 1 81 ? -1.276 3.987 8.810 1.00 83.56 81 ILE A CA 1
ATOM 704 C C . ILE A 1 81 ? -0.603 4.891 9.829 1.00 83.56 81 ILE A C 1
ATOM 706 O O . ILE A 1 81 ? -0.801 6.121 9.729 1.00 83.56 81 ILE A O 1
#

Secondary structure (DSSP, 8-state):
-------EETTEEHHHHHHHHHHHHHHHHHHHHHHHHHHHHHHHHHHHHTT-HHHHHHT-HHHHHHHHHHHHHHHHHTT--

pLDDT: mean 84.02, std 12.5, range [35.59, 96.44]